Protein AF-A0A7L0W4K7-F1 (afdb_monomer_lite)

Organism: Alectura lathami (NCBI:txid81907)

Structure (mmCIF, N/CA/C/O backbone):
data_AF-A0A7L0W4K7-F1
#
_entry.id   AF-A0A7L0W4K7-F1
#
loop_
_atom_site.group_PDB
_atom_site.id
_atom_site.type_symbol
_atom_site.label_atom_id
_atom_site.label_alt_id
_atom_site.label_comp_id
_atom_site.label_asym_id
_atom_site.label_entity_id
_atom_site.label_seq_id
_atom_site.pdbx_PDB_ins_code
_atom_site.Cartn_x
_atom_site.Cartn_y
_atom_site.Cartn_z
_atom_site.occupancy
_atom_site.B_iso_or_equiv
_atom_site.auth_seq_id
_atom_site.auth_comp_id
_atom_site.auth_asym_id
_atom_site.auth_atom_id
_atom_site.pdbx_PDB_model_num
ATOM 1 N N . GLY A 1 1 ? 0.892 6.807 -14.671 1.00 87.56 1 GLY A N 1
ATOM 2 C CA . GLY A 1 1 ? 1.556 6.813 -13.355 1.00 87.56 1 GLY A CA 1
ATOM 3 C C . GLY A 1 1 ? 1.253 5.538 -12.594 1.00 87.56 1 GLY A C 1
ATOM 4 O O . GLY A 1 1 ? 1.791 4.503 -12.953 1.00 87.56 1 GLY A O 1
ATOM 5 N N . VAL A 1 2 ? 0.341 5.589 -11.615 1.00 92.81 2 VAL A N 1
ATOM 6 C CA . VAL A 1 2 ? 0.048 4.466 -10.693 1.00 92.81 2 VAL A CA 1
ATOM 7 C C . VAL A 1 2 ? -0.322 3.161 -11.402 1.00 92.81 2 VAL A C 1
ATOM 9 O O . VAL A 1 2 ? 0.179 2.113 -11.021 1.00 92.81 2 VAL A O 1
ATOM 12 N N . ALA A 1 3 ? -1.155 3.205 -12.448 1.00 94.56 3 ALA A N 1
ATOM 13 C CA . ALA A 1 3 ? -1.539 1.998 -13.186 1.00 94.56 3 ALA A CA 1
ATOM 14 C C . ALA A 1 3 ? -0.333 1.285 -13.830 1.00 94.56 3 ALA A C 1
ATOM 16 O O . ALA A 1 3 ? -0.218 0.069 -13.718 1.00 94.56 3 ALA A O 1
ATOM 17 N N . ALA A 1 4 ? 0.588 2.046 -14.432 1.00 95.62 4 ALA A N 1
ATOM 18 C CA . ALA A 1 4 ? 1.814 1.506 -15.020 1.00 95.62 4 ALA A CA 1
ATOM 19 C C . ALA A 1 4 ? 2.750 0.944 -13.941 1.00 95.62 4 ALA A C 1
ATOM 21 O O . ALA A 1 4 ? 3.265 -0.157 -14.091 1.00 95.62 4 ALA A O 1
ATOM 22 N N . PHE A 1 5 ? 2.900 1.653 -12.815 1.00 96.94 5 PHE A N 1
ATOM 23 C CA . PHE A 1 5 ? 3.718 1.166 -11.704 1.00 96.94 5 PHE A CA 1
ATOM 24 C C . PHE A 1 5 ? 3.140 -0.108 -11.078 1.00 96.94 5 PHE A C 1
ATOM 26 O O . PHE A 1 5 ? 3.873 -1.050 -10.817 1.00 96.94 5 PHE A O 1
ATOM 33 N N . ARG A 1 6 ? 1.816 -0.199 -10.909 1.00 97.12 6 ARG A N 1
ATOM 34 C CA . ARG A 1 6 ? 1.156 -1.422 -10.430 1.00 97.12 6 ARG A CA 1
ATOM 35 C C . ARG A 1 6 ? 1.335 -2.590 -11.401 1.00 97.12 6 ARG A C 1
ATOM 37 O O . ARG A 1 6 ? 1.545 -3.708 -10.948 1.00 97.12 6 ARG A O 1
ATOM 44 N N . ALA A 1 7 ? 1.256 -2.345 -12.710 1.00 96.81 7 ALA A N 1
ATOM 45 C CA . ALA A 1 7 ? 1.511 -3.373 -13.719 1.00 96.81 7 ALA A CA 1
ATOM 46 C C . ALA A 1 7 ? 2.960 -3.885 -13.651 1.00 96.81 7 ALA A C 1
ATOM 48 O O . ALA A 1 7 ? 3.175 -5.094 -13.665 1.00 96.81 7 ALA A O 1
ATOM 49 N N . PHE A 1 8 ? 3.922 -2.975 -13.479 1.00 97.75 8 PHE A N 1
ATOM 50 C CA . PHE A 1 8 ? 5.320 -3.319 -13.240 1.00 97.75 8 PHE A CA 1
ATOM 51 C C . PHE A 1 8 ? 5.493 -4.156 -11.964 1.00 97.75 8 PHE A C 1
ATOM 53 O O . PHE A 1 8 ? 6.030 -5.255 -12.031 1.00 97.75 8 PHE A O 1
ATOM 60 N N . LEU A 1 9 ? 4.960 -3.713 -10.820 1.00 97.25 9 LEU A N 1
ATOM 61 C CA . LEU A 1 9 ? 5.074 -4.460 -9.561 1.00 97.25 9 LEU A CA 1
ATOM 62 C C . LEU A 1 9 ? 4.453 -5.859 -9.652 1.00 97.25 9 LEU A C 1
ATOM 64 O O . LEU A 1 9 ? 4.998 -6.803 -9.091 1.00 97.25 9 LEU A O 1
ATOM 68 N N . LYS A 1 10 ? 3.363 -6.009 -10.415 1.00 97.00 10 LYS A N 1
ATOM 69 C CA . LYS A 1 10 ? 2.74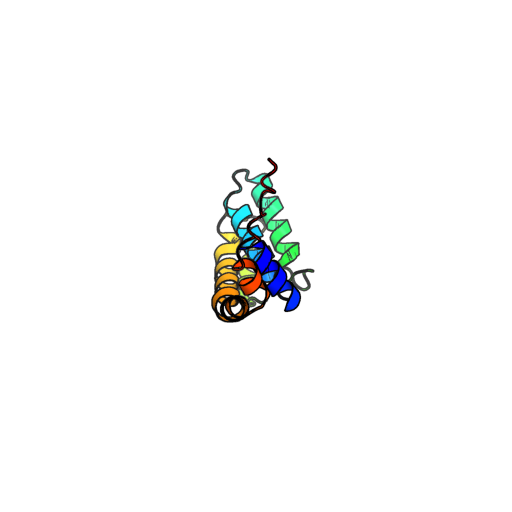1 -7.311 -10.678 1.00 97.00 10 LYS A CA 1
ATOM 70 C C . LYS A 1 10 ? 3.641 -8.241 -11.492 1.00 97.00 10 LYS A C 1
ATOM 72 O O . LYS A 1 10 ? 3.637 -9.444 -11.258 1.00 97.00 10 LYS A O 1
ATOM 77 N N . SER A 1 11 ? 4.424 -7.705 -12.432 1.00 97.06 11 SER A N 1
ATOM 78 C CA . SER A 1 11 ? 5.423 -8.500 -13.164 1.00 97.06 11 SER A CA 1
ATOM 79 C C . SER A 1 11 ? 6.561 -9.001 -12.266 1.00 97.06 11 SER A C 1
ATOM 81 O O . SER A 1 11 ? 7.227 -9.974 -12.603 1.00 97.06 11 SER A O 1
ATOM 83 N N . GLU A 1 12 ? 6.735 -8.372 -11.103 1.00 95.62 12 GLU A N 1
ATOM 84 C CA . GLU A 1 12 ? 7.743 -8.712 -10.099 1.00 95.62 12 GLU A CA 1
ATOM 85 C C . GLU A 1 12 ? 7.150 -9.367 -8.848 1.00 95.62 12 GLU A C 1
ATOM 87 O O . GLU A 1 12 ? 7.854 -9.513 -7.851 1.00 95.62 12 GLU A O 1
ATOM 92 N N . PHE A 1 13 ? 5.870 -9.754 -8.896 1.00 94.44 13 PHE A N 1
ATOM 93 C CA . PHE A 1 13 ? 5.153 -10.395 -7.789 1.00 94.44 13 PHE A CA 1
ATOM 94 C C . PHE A 1 13 ? 5.238 -9.604 -6.471 1.00 94.44 13 PHE A C 1
ATOM 96 O O . PHE A 1 13 ? 5.448 -10.186 -5.409 1.00 94.44 13 PHE A O 1
ATOM 103 N N . CYS A 1 14 ? 5.151 -8.273 -6.552 1.00 96.44 14 CYS A N 1
ATOM 104 C CA . CYS A 1 14 ? 5.241 -7.380 -5.394 1.00 96.44 14 CYS A CA 1
ATOM 105 C C . CYS A 1 14 ? 4.184 -6.254 -5.408 1.00 96.44 14 CYS A C 1
ATOM 107 O O . CYS A 1 14 ? 4.379 -5.176 -4.824 1.00 96.44 14 CYS A O 1
ATOM 109 N N . GLU A 1 15 ? 3.065 -6.453 -6.115 1.00 97.31 15 GLU A N 1
ATOM 110 C CA . GLU A 1 15 ? 1.985 -5.469 -6.234 1.00 97.31 15 GLU A CA 1
ATOM 111 C C . GLU A 1 15 ? 1.242 -5.192 -4.921 1.00 97.31 15 GLU A C 1
ATOM 113 O O . GLU A 1 15 ? 0.633 -4.127 -4.778 1.00 97.31 15 GLU A O 1
ATOM 118 N N . GLU A 1 16 ? 1.318 -6.091 -3.940 1.00 98.12 16 GLU A N 1
ATOM 119 C CA . GLU A 1 16 ? 0.726 -5.910 -2.616 1.00 98.12 16 GLU A CA 1
ATOM 120 C C . GLU A 1 16 ? 1.223 -4.629 -1.939 1.00 98.12 16 GLU A C 1
ATOM 122 O O . GLU A 1 16 ? 0.460 -3.961 -1.243 1.00 98.12 16 GLU A O 1
ATOM 127 N N . ASN A 1 17 ? 2.460 -4.213 -2.223 1.00 97.81 17 ASN A N 1
ATOM 128 C CA . ASN A 1 17 ? 3.061 -3.011 -1.651 1.00 97.81 17 ASN A CA 1
ATOM 129 C C . ASN A 1 17 ? 2.319 -1.731 -2.065 1.00 97.81 17 ASN A C 1
ATOM 131 O O . ASN A 1 17 ? 1.987 -0.892 -1.219 1.00 97.81 17 ASN A O 1
ATOM 135 N N . ILE A 1 18 ? 2.009 -1.575 -3.358 1.00 98.06 18 ILE A N 1
ATOM 136 C CA . ILE A 1 18 ? 1.272 -0.394 -3.829 1.00 98.06 18 ILE A CA 1
ATOM 137 C C . ILE A 1 18 ? -0.205 -0.477 -3.448 1.00 98.06 18 ILE A C 1
ATOM 139 O O . ILE A 1 18 ? -0.819 0.544 -3.139 1.00 98.06 18 ILE A O 1
ATOM 143 N N . GLU A 1 19 ? -0.780 -1.679 -3.432 1.00 98.44 19 GLU A N 1
ATOM 144 C CA . GLU A 1 19 ? -2.167 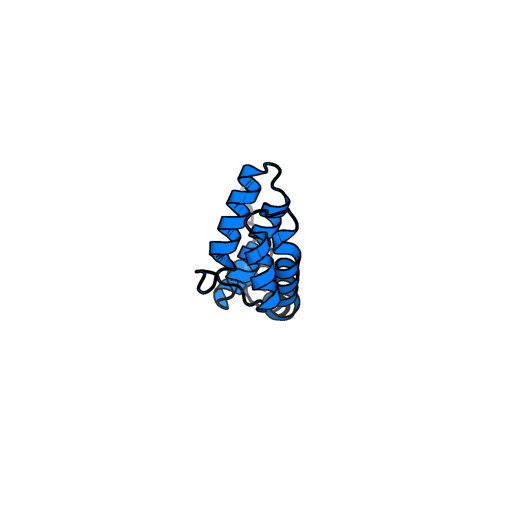-1.887 -3.020 1.00 98.44 19 GLU A CA 1
ATOM 145 C C . GLU A 1 19 ? -2.381 -1.532 -1.549 1.00 98.44 19 GLU A C 1
ATOM 147 O O . GLU A 1 19 ? -3.318 -0.795 -1.233 1.00 98.44 19 GLU A O 1
ATOM 152 N N . PHE A 1 20 ? -1.479 -1.974 -0.672 1.00 98.62 20 PHE A N 1
ATOM 153 C CA . PHE A 1 20 ? -1.470 -1.600 0.735 1.00 98.62 20 PHE A CA 1
ATOM 154 C C . PHE A 1 20 ? -1.319 -0.088 0.904 1.00 98.62 20 PHE A C 1
ATOM 156 O O . PHE A 1 20 ? -2.113 0.543 1.604 1.00 98.62 20 PHE A O 1
ATOM 163 N N . TRP A 1 21 ? -0.341 0.523 0.225 1.00 98.44 21 TRP A N 1
ATOM 164 C CA . TRP A 1 21 ? -0.107 1.962 0.340 1.00 98.44 21 TRP A CA 1
ATOM 165 C C . TRP A 1 21 ? -1.342 2.780 -0.067 1.00 98.44 21 TRP A C 1
ATOM 167 O O . TRP A 1 21 ? -1.724 3.714 0.644 1.00 98.44 21 TRP A O 1
ATOM 177 N N . LEU A 1 22 ? -2.011 2.400 -1.162 1.00 98.31 22 LEU A N 1
ATOM 178 C CA . LEU A 1 22 ? -3.255 3.031 -1.617 1.00 98.31 22 LEU A CA 1
ATOM 179 C C . LEU A 1 22 ? -4.413 2.804 -0.638 1.00 98.31 22 LEU A C 1
ATOM 181 O O . LEU A 1 22 ? -5.196 3.726 -0.393 1.00 98.31 22 LEU A O 1
ATOM 185 N N . ALA A 1 23 ? -4.517 1.609 -0.051 1.00 98.38 23 ALA A N 1
ATOM 186 C CA . ALA A 1 23 ? -5.513 1.323 0.974 1.00 98.38 23 ALA A CA 1
ATOM 187 C C . ALA A 1 23 ? -5.311 2.209 2.216 1.00 98.38 23 ALA A C 1
ATOM 189 O O . ALA A 1 23 ? -6.285 2.734 2.757 1.00 98.38 23 ALA A O 1
ATOM 190 N N . CYS A 1 24 ? -4.064 2.464 2.625 1.00 98.25 24 CYS A N 1
ATOM 191 C CA . CYS A 1 24 ? -3.750 3.406 3.700 1.00 98.25 24 CYS A CA 1
ATOM 192 C C . CYS A 1 24 ? -4.105 4.862 3.344 1.00 98.25 24 CYS A C 1
ATOM 194 O O . CYS A 1 24 ? -4.630 5.587 4.191 1.00 98.25 24 CYS A O 1
ATOM 196 N N . GLU A 1 25 ? -3.865 5.307 2.105 1.00 98.19 25 GLU A N 1
ATOM 197 C CA . GLU A 1 25 ? -4.278 6.645 1.647 1.00 98.19 25 GLU A CA 1
ATOM 198 C C . GLU A 1 25 ? -5.798 6.842 1.713 1.00 98.19 25 GLU A C 1
ATOM 200 O O . GLU A 1 25 ? -6.279 7.896 2.137 1.00 98.19 25 GLU A O 1
ATOM 205 N N . ASP A 1 26 ? -6.567 5.831 1.310 1.00 98.00 26 ASP A N 1
ATOM 206 C CA . ASP A 1 26 ? -8.029 5.842 1.396 1.00 98.00 26 ASP A CA 1
ATOM 207 C C . ASP A 1 26 ? -8.529 5.728 2.852 1.00 98.00 26 ASP A C 1
ATOM 209 O O . ASP A 1 26 ? -9.471 6.416 3.262 1.00 98.00 26 ASP A O 1
ATOM 213 N N . PHE A 1 27 ? -7.863 4.920 3.678 1.00 98.00 27 PHE A N 1
ATOM 214 C CA . PHE A 1 27 ? -8.138 4.807 5.109 1.00 98.00 27 PHE A CA 1
ATOM 215 C C . PHE A 1 27 ? -8.014 6.159 5.820 1.00 98.00 27 PHE A C 1
ATOM 217 O O . PHE A 1 27 ? -8.962 6.588 6.480 1.00 98.00 27 PHE A O 1
ATOM 224 N N . LYS A 1 28 ? -6.915 6.892 5.598 1.00 97.19 28 LYS A N 1
ATOM 225 C CA . LYS A 1 28 ? -6.670 8.215 6.204 1.00 97.19 28 LYS A CA 1
ATOM 226 C C . LYS A 1 28 ? -7.739 9.258 5.865 1.00 97.19 28 LYS A C 1
ATOM 228 O O . LYS A 1 28 ? -7.988 10.160 6.657 1.00 97.19 28 LYS 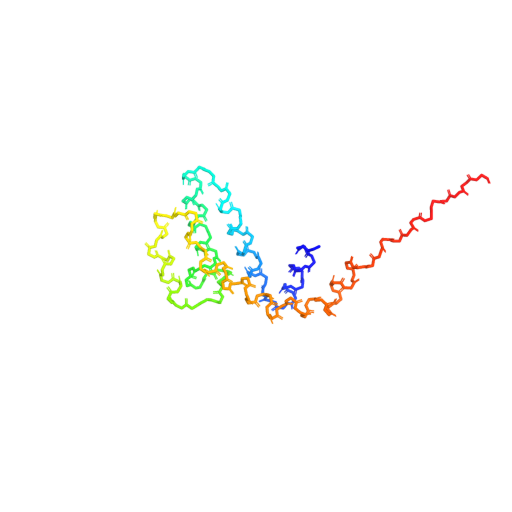A O 1
ATOM 233 N N . LYS A 1 29 ? -8.410 9.129 4.717 1.00 97.00 29 LYS A N 1
ATOM 234 C CA . LYS A 1 29 ? -9.483 10.042 4.275 1.00 97.00 29 LYS A CA 1
ATOM 235 C C . LYS A 1 29 ? -10.851 9.707 4.882 1.00 97.00 29 LYS A C 1
ATOM 237 O O . LYS A 1 29 ? -11.826 10.427 4.657 1.00 97.00 29 LYS A O 1
ATOM 242 N N . THR A 1 30 ? -10.960 8.612 5.634 1.00 97.19 30 THR A N 1
ATOM 243 C CA . THR A 1 30 ? -12.239 8.106 6.142 1.00 97.19 30 THR A CA 1
ATOM 244 C C . THR A 1 30 ? -12.721 8.919 7.342 1.00 97.19 30 THR A C 1
ATOM 246 O O . THR A 1 30 ? -12.096 8.917 8.393 1.00 97.19 30 THR A O 1
ATOM 249 N N . LYS A 1 31 ? -13.865 9.601 7.202 1.00 95.25 31 LYS A N 1
ATOM 250 C CA . LYS A 1 31 ? -14.425 10.470 8.258 1.00 95.25 31 LYS A CA 1
ATOM 251 C C . LYS A 1 31 ? -15.343 9.749 9.249 1.00 95.25 31 LYS A C 1
ATOM 253 O O . LYS A 1 31 ? -15.455 10.164 10.393 1.00 95.25 31 LYS A O 1
ATOM 258 N N . SER A 1 32 ? -16.039 8.702 8.804 1.00 96.31 32 SER A N 1
ATOM 259 C CA . SER A 1 32 ? -16.989 7.961 9.644 1.00 96.31 32 SER A CA 1
ATOM 260 C C . SER A 1 32 ? -16.238 6.970 10.541 1.00 96.31 32 SER A C 1
ATOM 262 O O . SER A 1 32 ? -15.547 6.112 9.987 1.00 96.31 32 SER A O 1
ATOM 264 N N . PRO A 1 33 ? -16.409 7.017 11.878 1.00 93.31 33 PRO A N 1
ATOM 265 C CA . PRO A 1 33 ? -15.756 6.080 12.796 1.00 93.31 33 PRO A CA 1
ATOM 266 C C . PRO A 1 33 ? -16.079 4.613 12.489 1.00 93.31 33 PRO A C 1
ATOM 268 O O . PRO A 1 33 ? -15.183 3.785 12.400 1.00 93.31 33 PRO A O 1
ATOM 271 N N . GLN A 1 34 ? -17.346 4.296 12.203 1.00 94.31 34 GLN A N 1
ATOM 272 C CA . GLN A 1 34 ? -17.756 2.935 11.832 1.00 94.31 34 GLN A CA 1
ATOM 273 C C . GLN A 1 34 ? -17.047 2.448 10.560 1.00 94.31 34 GLN A C 1
ATOM 275 O O . GLN A 1 34 ? -16.533 1.331 10.514 1.00 94.31 34 GLN A O 1
ATOM 280 N N . LYS A 1 35 ? -16.971 3.297 9.522 1.00 96.06 35 LYS A N 1
ATOM 281 C CA . LYS A 1 35 ? -16.240 2.960 8.290 1.00 96.06 35 LYS A CA 1
ATOM 282 C C . LYS A 1 35 ? -14.738 2.840 8.536 1.00 96.06 35 LYS A C 1
ATOM 284 O O . LYS A 1 35 ? -14.104 2.015 7.885 1.00 96.06 35 LYS A O 1
ATOM 289 N N . LEU A 1 36 ? -14.181 3.645 9.442 1.00 96.19 36 LEU A N 1
ATOM 290 C CA . LEU A 1 36 ? -12.770 3.593 9.818 1.00 96.19 36 LEU A CA 1
ATOM 291 C C . LEU A 1 36 ? -12.439 2.220 10.407 1.00 96.19 36 LEU A C 1
ATOM 293 O O . LEU A 1 36 ? -11.571 1.537 9.876 1.00 96.19 36 LEU A O 1
ATOM 297 N N . THR A 1 37 ? -13.197 1.764 11.407 1.00 95.06 37 THR A N 1
ATOM 298 C CA . THR A 1 37 ? -13.010 0.441 12.021 1.00 95.06 37 THR A CA 1
ATOM 299 C C . THR A 1 37 ? -13.159 -0.693 11.004 1.00 95.06 37 THR A C 1
ATOM 301 O O . THR A 1 37 ? -12.335 -1.605 10.973 1.00 95.06 37 THR A O 1
ATOM 304 N N . LEU A 1 38 ? -14.171 -0.638 10.129 1.00 96.12 38 LEU A N 1
ATOM 305 C CA . LEU A 1 38 ? -14.366 -1.659 9.090 1.00 96.12 38 LEU A CA 1
ATOM 306 C C . LEU A 1 38 ? -13.198 -1.705 8.095 1.00 96.12 38 LEU A C 1
ATOM 308 O O . LEU A 1 38 ? -12.710 -2.785 7.764 1.00 96.12 38 LEU A O 1
ATOM 312 N N . LYS A 1 39 ? -12.719 -0.542 7.637 1.00 97.75 39 LYS A N 1
ATOM 313 C CA . LYS A 1 39 ? -11.557 -0.466 6.743 1.00 97.75 39 LYS A CA 1
ATOM 314 C C . LYS A 1 39 ? -10.273 -0.908 7.434 1.00 97.75 39 LYS A C 1
ATOM 316 O O . LYS A 1 39 ? -9.481 -1.589 6.796 1.00 97.75 39 LYS A O 1
ATOM 321 N N . ALA A 1 40 ? -10.078 -0.566 8.707 1.00 97.94 40 ALA A N 1
ATOM 322 C CA . ALA A 1 40 ? -8.922 -1.012 9.475 1.00 97.94 40 ALA A CA 1
ATOM 323 C C . ALA A 1 40 ? -8.852 -2.542 9.513 1.00 97.94 40 ALA A C 1
ATOM 325 O O . ALA A 1 40 ? -7.848 -3.115 9.105 1.00 97.94 40 ALA A O 1
ATOM 326 N N . LYS A 1 41 ? -9.954 -3.202 9.894 1.00 97.50 41 LYS A N 1
ATOM 327 C CA . LYS A 1 41 ? -10.047 -4.670 9.906 1.00 97.50 41 LYS A CA 1
ATOM 328 C C . LYS A 1 41 ? -9.784 -5.273 8.528 1.00 97.50 41 LYS A C 1
ATOM 330 O O . LYS A 1 41 ? -9.021 -6.221 8.413 1.00 97.50 41 LYS A O 1
ATOM 335 N N . LYS A 1 42 ? -10.354 -4.683 7.473 1.00 98.12 42 LYS A N 1
ATOM 336 C CA . LYS A 1 42 ? -10.106 -5.130 6.097 1.00 98.12 42 LYS A CA 1
ATOM 337 C C . LYS A 1 42 ? -8.625 -5.031 5.716 1.00 98.12 42 LYS A C 1
ATOM 339 O O . LYS A 1 42 ? -8.075 -5.987 5.194 1.00 98.12 42 LYS A O 1
ATOM 344 N N . ILE A 1 43 ? -7.976 -3.897 5.986 1.00 98.50 43 ILE A N 1
ATOM 345 C CA . ILE A 1 43 ? -6.548 -3.704 5.687 1.00 98.50 43 ILE A CA 1
ATOM 346 C C . ILE A 1 43 ? -5.691 -4.687 6.486 1.00 98.50 43 ILE A C 1
ATOM 348 O O . ILE A 1 43 ? -4.740 -5.243 5.946 1.00 98.50 43 ILE A O 1
ATOM 352 N N . TYR A 1 44 ? -6.032 -4.922 7.753 1.00 98.19 44 TYR A N 1
ATOM 353 C CA . TYR A 1 44 ? -5.323 -5.884 8.585 1.00 98.19 44 TYR A CA 1
ATOM 354 C C . TYR A 1 44 ? -5.393 -7.300 8.004 1.00 98.19 44 TYR A C 1
ATOM 356 O O . TYR A 1 44 ? -4.349 -7.895 7.761 1.00 98.19 44 TYR A O 1
ATOM 364 N N 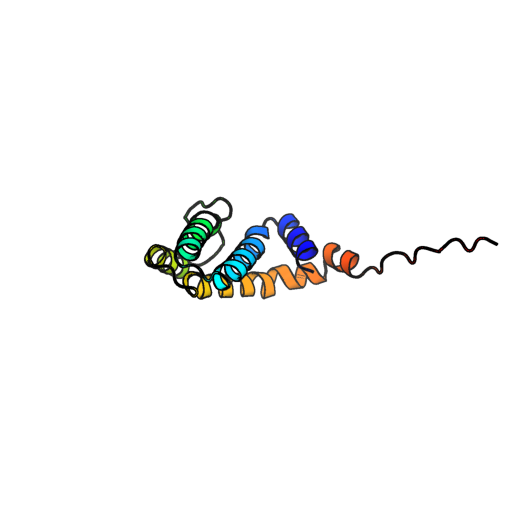. ASN A 1 45 ? -6.595 -7.794 7.705 1.00 98.06 45 ASN A N 1
ATOM 365 C CA . ASN A 1 45 ? -6.792 -9.148 7.180 1.00 98.06 45 ASN A CA 1
ATOM 366 C C . ASN A 1 45 ? -6.203 -9.325 5.771 1.00 98.06 45 ASN A C 1
ATOM 368 O O . ASN A 1 45 ? -5.728 -10.401 5.431 1.00 98.06 45 ASN A O 1
ATOM 372 N N . ASP A 1 46 ? -6.246 -8.281 4.938 1.00 98.38 46 ASP A N 1
ATOM 373 C CA . ASP A 1 46 ? -5.747 -8.358 3.563 1.00 98.38 46 ASP A CA 1
ATOM 374 C C . ASP A 1 46 ? -4.207 -8.317 3.508 1.00 98.38 46 ASP A C 1
ATOM 376 O O . ASP A 1 46 ? -3.629 -8.981 2.649 1.00 98.38 46 ASP A O 1
ATOM 380 N N . PHE A 1 47 ? -3.546 -7.551 4.394 1.00 98.44 47 PHE A N 1
ATOM 381 C CA . PHE A 1 47 ? -2.123 -7.199 4.243 1.00 98.44 47 PHE A CA 1
ATOM 382 C C . PHE A 1 47 ? -1.223 -7.448 5.465 1.00 98.44 47 PHE A C 1
ATOM 384 O O . PHE A 1 47 ? -0.009 -7.530 5.301 1.00 98.44 47 PHE A O 1
ATOM 391 N N . ILE A 1 48 ? -1.753 -7.497 6.691 1.00 97.69 48 ILE A N 1
ATOM 392 C CA . ILE A 1 48 ? -0.937 -7.477 7.925 1.00 97.69 48 ILE A CA 1
ATOM 393 C C . ILE A 1 48 ? -0.971 -8.804 8.678 1.00 97.69 48 ILE A C 1
ATOM 395 O O . ILE A 1 48 ? 0.043 -9.188 9.264 1.00 97.69 48 ILE A O 1
ATOM 399 N N . GLU A 1 49 ? -2.132 -9.459 8.712 1.00 96.12 49 GLU A N 1
ATOM 400 C CA . GLU A 1 49 ? -2.317 -10.738 9.390 1.00 96.12 49 GLU A CA 1
ATOM 401 C C . GLU A 1 49 ? -1.318 -11.777 8.867 1.00 96.12 49 GLU A C 1
ATOM 403 O O . GLU A 1 49 ? -0.915 -11.760 7.702 1.00 96.12 49 GLU A O 1
ATOM 408 N N . LYS A 1 50 ? -0.880 -12.672 9.755 1.00 93.19 50 LYS A N 1
ATOM 409 C CA . LYS A 1 50 ? -0.005 -13.779 9.370 1.00 93.19 50 LYS A CA 1
ATOM 410 C C . LYS A 1 50 ? -0.718 -14.616 8.311 1.00 93.19 50 LYS A C 1
ATOM 412 O O . LYS A 1 50 ? -1.856 -15.010 8.540 1.00 93.19 50 LYS A O 1
ATOM 417 N N . GLU A 1 51 ? -0.037 -14.909 7.206 1.00 93.50 51 GLU A N 1
ATOM 418 C CA . GLU A 1 51 ? -0.597 -15.656 6.071 1.00 93.50 51 GLU A CA 1
ATOM 419 C C . GLU A 1 51 ? -1.750 -14.921 5.362 1.00 93.50 51 GLU A C 1
ATOM 421 O O . GLU A 1 51 ? -2.543 -15.538 4.647 1.00 93.50 51 GLU A O 1
ATOM 426 N N . ALA A 1 52 ? -1.834 -13.594 5.515 1.00 97.00 52 ALA A N 1
ATOM 427 C CA . ALA A 1 52 ? -2.758 -12.776 4.743 1.00 97.00 52 ALA A CA 1
ATOM 428 C C . ALA A 1 52 ? -2.533 -12.981 3.231 1.00 97.00 52 ALA A C 1
ATOM 430 O O . ALA A 1 52 ? -1.390 -13.097 2.776 1.00 97.00 52 ALA A O 1
ATOM 431 N N . PRO A 1 53 ? -3.598 -12.962 2.408 1.00 97.00 53 PRO A N 1
ATOM 432 C CA . PRO A 1 53 ? -3.494 -13.233 0.973 1.00 97.00 53 PRO A CA 1
ATOM 433 C C . PRO A 1 53 ? -2.574 -12.253 0.233 1.00 97.00 53 PRO A C 1
ATOM 435 O O . PRO A 1 53 ? -2.118 -12.560 -0.866 1.00 97.00 53 PRO A O 1
ATOM 438 N N . LYS A 1 54 ? -2.335 -11.067 0.806 1.00 97.69 54 LYS A N 1
ATOM 439 C CA . LYS A 1 54 ? -1.435 -10.034 0.285 1.00 97.69 54 LYS A CA 1
ATOM 440 C C . LYS A 1 54 ? -0.497 -9.528 1.379 1.00 97.69 54 LYS A C 1
ATOM 442 O O . LYS A 1 54 ? -0.279 -8.324 1.508 1.00 97.69 54 LYS A O 1
ATOM 447 N N . GLU A 1 55 ? -0.004 -10.443 2.212 1.00 97.12 55 GLU A N 1
ATOM 448 C CA . GLU A 1 55 ? 0.864 -10.119 3.341 1.00 97.12 55 GLU A CA 1
ATOM 449 C C . GLU A 1 55 ? 2.076 -9.276 2.906 1.00 97.12 55 GLU A C 1
ATOM 451 O O . GLU A 1 55 ? 2.895 -9.708 2.096 1.00 97.12 55 GLU A O 1
ATOM 456 N N . ILE A 1 56 ? 2.215 -8.071 3.469 1.00 96.75 56 ILE A N 1
ATOM 457 C CA . ILE A 1 56 ? 3.354 -7.189 3.187 1.00 96.75 56 ILE A CA 1
ATOM 458 C C . ILE A 1 56 ? 4.583 -7.566 4.025 1.00 96.75 56 ILE A C 1
ATOM 460 O O . ILE A 1 56 ? 4.494 -7.959 5.197 1.00 96.75 56 ILE A O 1
ATOM 464 N N . ASN A 1 57 ? 5.768 -7.371 3.442 1.00 92.88 57 ASN A N 1
ATOM 465 C CA . ASN A 1 57 ? 7.040 -7.641 4.109 1.00 92.88 57 ASN A CA 1
ATOM 466 C C . ASN A 1 57 ? 7.458 -6.480 5.035 1.00 92.88 57 ASN A C 1
ATOM 468 O O . ASN A 1 57 ? 8.187 -5.566 4.643 1.00 92.88 57 ASN A O 1
ATOM 472 N N . ILE A 1 58 ? 6.980 -6.518 6.279 1.00 93.56 58 ILE A N 1
ATOM 473 C CA . ILE A 1 58 ? 7.347 -5.589 7.359 1.00 93.56 58 ILE A CA 1
ATOM 474 C C . ILE A 1 58 ? 7.787 -6.357 8.609 1.00 93.56 58 ILE A C 1
ATOM 476 O O . ILE A 1 58 ? 7.434 -7.523 8.794 1.00 93.56 58 ILE A O 1
ATOM 480 N N . ASP A 1 59 ? 8.563 -5.700 9.471 1.00 92.38 59 ASP A N 1
ATOM 481 C CA . ASP A 1 59 ? 9.120 -6.316 10.671 1.00 92.38 59 ASP A CA 1
ATOM 482 C C . ASP A 1 59 ? 8.041 -6.693 11.704 1.00 92.38 59 ASP A C 1
ATOM 484 O O . ASP A 1 59 ? 6.948 -6.120 11.767 1.00 92.38 59 ASP A O 1
ATOM 488 N N . PHE A 1 60 ? 8.379 -7.672 12.544 1.00 92.75 60 PHE A N 1
ATOM 489 C CA . PHE A 1 60 ? 7.479 -8.226 13.554 1.00 92.75 60 PHE A CA 1
ATOM 490 C C . PHE A 1 60 ? 6.995 -7.185 14.572 1.00 92.75 60 PHE A C 1
ATOM 492 O O . PHE A 1 60 ? 5.848 -7.252 15.017 1.00 92.75 60 PHE A O 1
ATOM 499 N N . GLN A 1 61 ? 7.834 -6.204 14.926 1.00 93.88 61 GLN A N 1
ATOM 500 C CA . GLN A 1 61 ? 7.454 -5.169 15.890 1.00 93.88 61 GLN A CA 1
ATOM 501 C C . GLN A 1 61 ? 6.340 -4.292 15.313 1.00 93.88 61 GLN A C 1
ATOM 503 O O . GLN A 1 61 ? 5.337 -4.051 15.988 1.00 93.88 61 GLN A O 1
ATOM 508 N N . THR A 1 62 ? 6.461 -3.893 14.044 1.00 94.06 62 THR A N 1
ATOM 509 C CA . THR A 1 62 ? 5.423 -3.137 13.337 1.00 94.06 62 THR A CA 1
ATOM 510 C C . THR A 1 62 ? 4.118 -3.935 13.225 1.00 94.06 62 THR A C 1
ATOM 512 O O . THR A 1 62 ? 3.053 -3.388 13.520 1.00 94.06 62 THR A O 1
ATOM 515 N N . LYS A 1 63 ? 4.172 -5.230 12.866 1.00 95.38 63 LYS A N 1
ATOM 516 C CA . LYS A 1 63 ? 2.968 -6.089 12.795 1.00 95.38 63 LYS A CA 1
ATOM 517 C C . LYS A 1 63 ? 2.252 -6.192 14.141 1.00 95.38 63 LYS A C 1
ATOM 519 O O . LYS A 1 63 ? 1.040 -5.988 14.205 1.00 95.38 63 LYS A O 1
ATOM 524 N N . ASN A 1 64 ? 2.995 -6.441 15.219 1.00 94.06 64 ASN A N 1
ATOM 525 C CA . ASN A 1 64 ? 2.425 -6.546 16.563 1.00 94.06 64 ASN A CA 1
ATOM 526 C C . ASN A 1 64 ? 1.779 -5.245 17.030 1.00 94.06 64 ASN A C 1
ATOM 528 O O . ASN A 1 64 ? 0.683 -5.273 17.587 1.00 94.06 64 ASN A O 1
ATOM 532 N N . MET A 1 65 ? 2.429 -4.107 16.780 1.00 94.25 65 MET A N 1
ATOM 533 C CA . MET A 1 65 ? 1.874 -2.804 17.135 1.00 94.25 65 MET A CA 1
ATOM 534 C C . MET A 1 65 ? 0.537 -2.558 16.425 1.00 94.25 65 MET A C 1
ATOM 536 O O . MET A 1 65 ? -0.405 -2.069 17.045 1.00 94.25 65 MET A O 1
ATOM 540 N N . ILE A 1 66 ? 0.421 -2.916 15.143 1.00 96.12 66 ILE A N 1
ATOM 541 C CA . ILE A 1 66 ? -0.848 -2.796 14.413 1.00 96.12 66 ILE A CA 1
ATOM 542 C C . ILE A 1 66 ? -1.895 -3.743 15.010 1.00 96.12 66 ILE A C 1
ATOM 544 O O . ILE A 1 66 ? -3.007 -3.307 15.294 1.00 96.12 66 ILE A O 1
ATOM 548 N N . ALA A 1 67 ? -1.538 -5.009 15.254 1.00 94.88 67 ALA A N 1
ATOM 549 C CA . ALA A 1 67 ? -2.451 -6.017 15.796 1.00 94.88 67 ALA A CA 1
ATOM 550 C C . ALA A 1 67 ? -3.048 -5.613 17.157 1.00 94.88 67 ALA A C 1
ATOM 552 O O . ALA A 1 67 ? -4.238 -5.811 17.391 1.00 94.88 67 ALA A O 1
ATOM 553 N N . GLN A 1 68 ? -2.250 -4.996 18.033 1.00 93.00 68 GLN A N 1
ATOM 554 C CA . GLN A 1 68 ? -2.709 -4.523 19.344 1.00 93.00 68 GLN A CA 1
ATOM 555 C C . GLN A 1 68 ? -3.678 -3.338 19.252 1.00 93.00 68 GLN A C 1
ATOM 557 O O . GLN A 1 68 ? -4.587 -3.227 20.068 1.00 93.00 68 GLN A O 1
ATOM 562 N N . ASN A 1 69 ? -3.508 -2.469 18.254 1.00 90.75 69 ASN A N 1
ATOM 563 C CA . ASN A 1 69 ? -4.276 -1.229 18.126 1.00 90.75 69 ASN A CA 1
ATOM 564 C C . ASN A 1 69 ? -5.446 -1.334 17.134 1.00 90.75 69 ASN A C 1
ATOM 566 O O . ASN A 1 69 ? -6.144 -0.349 16.902 1.00 90.75 69 ASN A O 1
ATOM 570 N N . ILE A 1 70 ? -5.669 -2.501 16.519 1.00 93.62 70 ILE A N 1
ATOM 571 C CA . ILE A 1 70 ? -6.632 -2.629 15.418 1.00 93.62 70 ILE A CA 1
ATOM 572 C C . ILE A 1 70 ? -8.097 -2.526 15.867 1.00 93.62 70 ILE A C 1
ATOM 574 O O . ILE A 1 70 ? -8.953 -2.128 15.075 1.00 93.62 70 ILE A O 1
ATOM 578 N N . GLN A 1 71 ? -8.397 -2.875 17.124 1.00 87.56 71 GLN A N 1
ATOM 579 C CA . GLN A 1 71 ? -9.757 -2.773 17.671 1.00 87.56 71 GLN A CA 1
ATOM 580 C C . GLN A 1 71 ? -10.184 -1.309 17.825 1.00 87.56 71 GLN A C 1
ATOM 582 O O . GLN A 1 71 ? -11.298 -0.960 17.435 1.00 87.56 71 GLN A O 1
ATOM 587 N N . ASP A 1 72 ? -9.255 -0.455 18.261 1.00 89.12 72 ASP A N 1
ATOM 588 C CA . ASP A 1 72 ? -9.441 0.987 18.449 1.00 89.12 72 ASP A CA 1
ATOM 589 C C . ASP A 1 72 ? -8.647 1.785 17.402 1.00 89.12 72 ASP A C 1
ATOM 591 O O . ASP A 1 72 ? -7.900 2.719 17.704 1.00 89.12 72 ASP A O 1
ATOM 595 N N . ALA A 1 73 ? -8.783 1.382 16.135 1.00 91.25 73 ALA A N 1
ATOM 596 C CA . ALA A 1 73 ? -7.992 1.937 15.046 1.00 91.25 73 ALA A CA 1
ATOM 597 C C . ALA A 1 73 ? -8.223 3.446 14.861 1.00 91.25 73 ALA A C 1
ATOM 599 O O . ALA A 1 73 ? -9.331 3.909 14.583 1.00 91.25 73 ALA A O 1
ATOM 600 N N . THR A 1 74 ? -7.134 4.209 14.918 1.00 94.62 74 THR A N 1
ATOM 601 C CA . THR A 1 74 ? -7.088 5.634 14.573 1.00 94.62 74 THR A CA 1
ATOM 602 C C . THR A 1 74 ? -6.561 5.828 13.150 1.00 94.62 74 THR A C 1
ATOM 604 O O . THR A 1 74 ? -6.003 4.908 12.547 1.00 94.62 74 THR A O 1
ATOM 607 N N . HIS A 1 75 ? -6.655 7.043 12.599 1.00 94.75 75 HIS A N 1
ATOM 608 C CA . HIS A 1 75 ? -6.098 7.363 11.273 1.00 94.75 75 HIS A CA 1
ATOM 609 C C . HIS A 1 75 ? -4.589 7.112 11.145 1.00 94.75 75 HIS A C 1
ATOM 611 O O . HIS A 1 75 ? -4.084 7.041 10.027 1.00 94.75 75 HIS A O 1
ATOM 617 N N . THR A 1 76 ? -3.870 6.961 12.260 1.00 95.25 76 THR A N 1
ATOM 618 C CA . THR A 1 76 ? -2.428 6.692 12.284 1.00 95.25 76 THR A CA 1
ATOM 619 C C . THR A 1 76 ? -2.076 5.214 12.458 1.00 95.25 76 THR A C 1
ATOM 621 O O . THR A 1 76 ? -0.891 4.883 12.437 1.00 95.25 76 THR A O 1
ATOM 624 N N . CYS A 1 77 ? -3.072 4.323 12.568 1.00 96.00 77 CYS A N 1
ATOM 625 C CA . CYS A 1 77 ? -2.894 2.887 12.824 1.00 96.00 77 CYS A CA 1
ATOM 626 C C . CYS A 1 77 ? -1.861 2.230 11.888 1.00 96.00 77 CYS A C 1
ATOM 628 O O . CYS A 1 77 ? -1.026 1.450 12.334 1.00 96.00 77 CYS A O 1
ATOM 630 N N . PHE A 1 78 ? -1.844 2.616 10.607 1.00 97.75 78 PHE A N 1
ATOM 631 C CA . PHE A 1 78 ? -0.941 2.045 9.601 1.00 97.75 78 PHE A CA 1
ATOM 632 C C . PHE A 1 78 ? 0.254 2.935 9.238 1.00 97.75 78 PHE A C 1
ATOM 634 O O . PHE A 1 78 ? 1.018 2.571 8.350 1.00 97.75 78 PHE A O 1
ATOM 641 N N . SER A 1 79 ? 0.453 4.090 9.884 1.00 96.25 79 SER A N 1
ATOM 642 C CA . SER A 1 79 ? 1.452 5.083 9.449 1.00 96.25 79 SER A CA 1
ATOM 643 C C . SER A 1 79 ? 2.880 4.529 9.386 1.00 96.25 79 SER A C 1
ATOM 645 O O . SER A 1 79 ? 3.609 4.808 8.434 1.00 96.25 79 SER A O 1
ATOM 647 N N . ALA A 1 80 ? 3.281 3.727 10.378 1.00 95.19 80 ALA A N 1
ATOM 648 C CA . ALA A 1 80 ? 4.616 3.128 10.423 1.00 95.19 80 ALA A CA 1
ATOM 649 C C . ALA A 1 80 ? 4.830 2.124 9.278 1.00 95.19 80 ALA A C 1
ATOM 651 O O . ALA A 1 80 ? 5.795 2.245 8.520 1.00 95.19 80 ALA A O 1
ATOM 652 N N . ALA A 1 81 ? 3.888 1.193 9.094 1.00 97.31 81 ALA A N 1
ATOM 653 C CA . ALA A 1 81 ? 3.925 0.229 7.997 1.00 97.31 81 ALA A CA 1
ATOM 654 C C . ALA A 1 81 ? 3.859 0.919 6.628 1.00 97.31 81 ALA A C 1
ATOM 656 O O . ALA A 1 81 ? 4.648 0.600 5.742 1.00 97.31 81 ALA A O 1
ATOM 657 N N . GLN A 1 82 ? 2.985 1.917 6.462 1.00 98.19 82 GLN A N 1
ATOM 658 C CA . GLN A 1 82 ? 2.850 2.671 5.215 1.00 98.19 82 GLN A CA 1
ATOM 659 C C . GLN A 1 82 ? 4.165 3.354 4.830 1.00 98.19 82 GLN A C 1
ATOM 661 O O . GLN A 1 82 ? 4.576 3.284 3.671 1.00 98.19 82 GLN A O 1
ATOM 666 N N . LYS A 1 83 ? 4.856 3.974 5.797 1.00 96.75 83 LYS A N 1
ATOM 667 C CA . LYS A 1 83 ? 6.172 4.584 5.570 1.00 96.75 83 LYS A CA 1
ATOM 668 C C . LYS A 1 83 ? 7.207 3.539 5.150 1.00 96.75 83 LYS A C 1
ATOM 670 O O . LYS A 1 83 ? 7.963 3.779 4.213 1.00 96.75 83 LYS A O 1
ATOM 675 N N . ARG A 1 84 ? 7.225 2.375 5.805 1.00 95.75 84 ARG A N 1
ATOM 676 C CA . ARG A 1 84 ? 8.170 1.295 5.491 1.00 95.75 84 ARG A CA 1
ATOM 677 C C . ARG A 1 84 ? 7.977 0.753 4.075 1.00 95.75 84 ARG A C 1
ATOM 679 O O . ARG A 1 84 ? 8.963 0.604 3.357 1.00 95.75 84 ARG A O 1
ATOM 686 N N . VAL A 1 85 ? 6.727 0.506 3.683 1.00 97.25 85 VAL A N 1
ATOM 687 C CA . VAL A 1 85 ? 6.359 0.011 2.348 1.00 97.25 85 VAL A CA 1
ATOM 688 C C . VAL A 1 85 ? 6.651 1.051 1.270 1.00 97.25 85 VAL A C 1
ATOM 690 O O . VAL A 1 85 ? 7.192 0.709 0.222 1.00 97.25 85 VAL A O 1
ATOM 693 N N . TYR A 1 86 ? 6.378 2.331 1.539 1.00 97.19 86 TYR A N 1
ATOM 694 C CA . TYR A 1 86 ? 6.772 3.411 0.635 1.00 97.19 86 TYR A CA 1
ATOM 695 C C . TYR A 1 86 ? 8.287 3.405 0.392 1.00 97.19 86 TYR A C 1
ATOM 697 O O . TYR A 1 86 ? 8.714 3.334 -0.755 1.00 97.19 86 TYR A O 1
ATOM 705 N N . SER A 1 87 ? 9.098 3.385 1.456 1.00 96.56 87 SER A N 1
ATOM 706 C CA . SER A 1 87 ? 10.558 3.340 1.321 1.00 96.56 87 SER A CA 1
ATOM 707 C C . SER A 1 87 ? 11.052 2.070 0.624 1.00 96.56 87 SER A C 1
ATOM 709 O O . SER A 1 87 ? 12.049 2.124 -0.088 1.00 96.56 87 SER A O 1
ATOM 711 N N . LEU A 1 88 ? 10.384 0.926 0.800 1.00 95.12 88 LEU A N 1
ATOM 712 C CA . LEU A 1 88 ? 10.719 -0.300 0.070 1.00 95.12 88 LEU A CA 1
ATOM 713 C C . LEU A 1 88 ? 10.522 -0.108 -1.439 1.00 95.12 88 LEU A C 1
ATOM 715 O O . LEU A 1 88 ? 11.438 -0.368 -2.216 1.00 95.12 88 LEU A O 1
ATOM 719 N N . MET A 1 89 ? 9.353 0.388 -1.848 1.00 96.94 89 MET A N 1
ATOM 720 C CA . MET A 1 89 ? 9.069 0.657 -3.257 1.00 96.94 89 MET A CA 1
ATOM 721 C C . MET A 1 89 ? 10.003 1.725 -3.828 1.00 96.94 89 MET A C 1
ATOM 723 O O . MET A 1 89 ? 10.543 1.523 -4.907 1.00 96.94 89 MET A O 1
ATOM 727 N N . GLU A 1 90 ? 10.229 2.825 -3.108 1.00 97.31 90 GLU A N 1
ATOM 728 C CA . GLU A 1 90 ? 11.068 3.950 -3.544 1.00 97.31 90 GLU A CA 1
ATOM 729 C C . GLU A 1 90 ? 12.528 3.547 -3.777 1.00 97.31 90 GLU A C 1
ATOM 731 O O . GLU A 1 90 ? 13.124 3.974 -4.760 1.00 97.31 90 GLU A O 1
ATOM 736 N N . ASN A 1 91 ? 13.096 2.703 -2.910 1.00 96.38 91 ASN A N 1
ATOM 737 C CA . ASN A 1 91 ? 14.511 2.332 -2.988 1.00 96.38 91 ASN A CA 1
ATOM 738 C C . ASN A 1 91 ? 14.775 1.081 -3.838 1.00 96.38 91 ASN A C 1
ATOM 740 O O . ASN A 1 91 ? 15.911 0.875 -4.253 1.00 96.38 91 ASN A O 1
ATOM 744 N N . ASN A 1 92 ? 13.766 0.237 -4.083 1.00 94.94 92 ASN A N 1
ATOM 745 C CA . ASN A 1 92 ? 13.954 -1.026 -4.803 1.00 94.94 92 ASN A CA 1
ATOM 746 C C . ASN A 1 92 ? 13.192 -1.088 -6.133 1.00 94.94 92 ASN A C 1
ATOM 748 O O . ASN A 1 92 ? 13.784 -1.289 -7.193 1.00 94.94 92 ASN A O 1
ATOM 752 N N . SER A 1 93 ? 11.868 -0.952 -6.097 1.00 96.00 93 SER A N 1
ATOM 753 C CA . SER A 1 93 ? 11.032 -1.163 -7.284 1.00 96.00 93 SER A CA 1
ATOM 754 C C . SER A 1 93 ? 10.981 0.066 -8.190 1.00 96.00 93 SER A C 1
ATOM 756 O O . SER A 1 93 ? 10.936 -0.066 -9.406 1.00 96.00 93 SER A O 1
ATOM 758 N N . TYR A 1 94 ? 11.007 1.270 -7.626 1.00 97.38 94 TYR A N 1
ATOM 759 C CA . TYR A 1 94 ? 10.845 2.506 -8.383 1.00 97.38 94 TYR A CA 1
ATOM 760 C C . TYR A 1 94 ? 12.009 2.807 -9.344 1.00 97.38 94 TYR A C 1
ATOM 762 O O . TYR A 1 94 ? 11.717 3.119 -10.497 1.00 97.38 94 TYR A O 1
ATOM 770 N N . PRO A 1 95 ? 13.299 2.648 -8.977 1.00 97.81 95 PRO A N 1
ATOM 771 C CA . PRO A 1 95 ? 14.397 2.839 -9.927 1.00 97.81 95 PRO A CA 1
ATOM 772 C C . PRO A 1 95 ? 14.296 1.878 -11.118 1.00 97.81 95 PRO A C 1
ATOM 774 O O . PRO A 1 95 ? 14.382 2.295 -12.268 1.00 97.81 95 PRO A O 1
ATOM 777 N N . ARG A 1 96 ? 13.981 0.606 -10.846 1.00 97.62 96 ARG A N 1
ATOM 778 C CA . ARG A 1 96 ? 13.796 -0.422 -11.882 1.00 97.62 96 ARG A CA 1
ATOM 779 C C . ARG A 1 96 ? 12.563 -0.161 -12.744 1.00 97.62 96 ARG A C 1
ATOM 781 O O . ARG A 1 96 ? 12.603 -0.377 -13.950 1.00 97.62 96 ARG A O 1
ATOM 788 N N . PHE A 1 97 ? 11.494 0.384 -12.164 1.00 97.62 97 PHE A N 1
ATOM 789 C CA . PHE A 1 97 ? 10.335 0.835 -12.929 1.00 97.62 97 PHE A CA 1
ATOM 790 C C . PHE A 1 97 ? 10.715 1.906 -13.955 1.00 97.62 97 PHE A C 1
ATOM 792 O O . PHE A 1 97 ? 10.281 1.801 -15.099 1.00 97.62 97 PHE A O 1
ATOM 799 N N . LEU A 1 98 ? 11.532 2.898 -13.585 1.00 96.88 98 LEU A N 1
ATOM 800 C CA . LEU A 1 98 ? 11.963 3.965 -14.501 1.00 96.88 98 LEU A CA 1
ATOM 801 C C . LEU A 1 98 ? 12.788 3.436 -15.685 1.00 96.88 98 LEU A C 1
ATOM 803 O O . LEU A 1 98 ? 12.748 4.012 -16.772 1.00 96.88 98 LEU A O 1
ATOM 807 N N . GLU A 1 99 ? 13.500 2.329 -15.490 1.0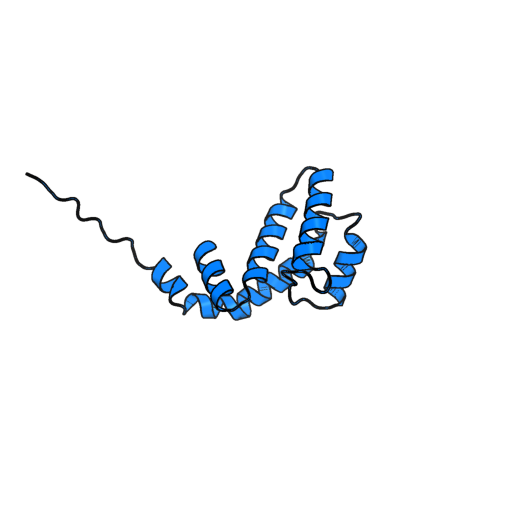0 96.19 99 GLU A N 1
ATOM 808 C CA . GLU A 1 99 ? 14.266 1.641 -16.536 1.00 96.19 99 GLU A CA 1
ATOM 809 C C . GLU A 1 99 ? 13.414 0.649 -17.351 1.00 96.19 99 GLU A C 1
ATOM 811 O O . GLU A 1 99 ? 13.803 0.251 -18.447 1.00 96.19 99 GLU A O 1
ATOM 816 N N . SER A 1 100 ? 12.235 0.269 -16.851 1.00 96.69 100 SER A N 1
ATOM 817 C CA . SER A 1 100 ? 11.379 -0.758 -17.453 1.00 96.69 100 SER A CA 1
ATOM 818 C C . SER A 1 100 ? 10.590 -0.279 -18.677 1.00 96.69 100 SER A C 1
ATOM 820 O O . SER A 1 100 ? 10.240 0.899 -18.810 1.00 96.69 100 SER A O 1
ATOM 822 N N . GLU A 1 101 ? 10.189 -1.229 -19.529 1.00 95.31 101 GLU A N 1
ATOM 823 C CA . GLU A 1 101 ? 9.306 -0.966 -20.673 1.00 95.31 101 GLU A CA 1
ATOM 824 C C . GLU A 1 101 ? 7.976 -0.327 -20.253 1.00 95.31 101 GLU A C 1
ATOM 826 O O . GLU A 1 101 ? 7.475 0.545 -20.958 1.00 95.31 101 GLU A O 1
ATOM 831 N N . PHE A 1 102 ? 7.451 -0.658 -19.067 1.00 95.44 102 PHE A N 1
ATOM 832 C CA . PHE A 1 102 ? 6.220 -0.064 -18.534 1.00 95.44 102 PHE A CA 1
ATOM 833 C C . PHE A 1 102 ? 6.303 1.465 -18.431 1.00 95.44 102 PHE A C 1
ATOM 835 O O . PHE A 1 102 ? 5.328 2.168 -18.714 1.00 95.44 102 PHE A O 1
ATOM 842 N N . TYR A 1 103 ? 7.455 1.997 -18.014 1.00 95.06 103 TYR A N 1
ATOM 843 C CA . TYR A 1 103 ? 7.667 3.441 -17.944 1.00 95.06 103 TYR A CA 1
ATOM 844 C C . TYR A 1 103 ? 7.981 4.038 -19.317 1.00 95.06 103 TYR A C 1
ATOM 846 O O . TYR A 1 103 ? 7.476 5.114 -19.648 1.00 95.06 103 TYR A O 1
ATOM 854 N N . GLN A 1 104 ? 8.753 3.332 -20.148 1.00 93.62 104 GLN A N 1
ATOM 855 C CA . GLN A 1 104 ? 9.055 3.791 -21.506 1.00 93.62 104 GLN A CA 1
ATOM 856 C C . GLN A 1 104 ? 7.788 3.916 -22.355 1.00 93.62 104 GLN A C 1
ATOM 858 O O . GLN A 1 104 ? 7.609 4.906 -23.060 1.00 93.62 104 GLN A O 1
ATOM 863 N N . GLU A 1 105 ? 6.868 2.957 -22.257 1.00 91.94 105 GLU A N 1
ATOM 864 C CA . GLU A 1 105 ? 5.565 3.013 -22.918 1.00 91.94 105 GLU A CA 1
ATOM 865 C C . GLU A 1 105 ? 4.703 4.166 -22.420 1.00 91.94 105 GLU A C 1
ATOM 867 O O . GLU A 1 105 ? 4.076 4.845 -23.230 1.00 91.94 105 GLU A O 1
ATOM 872 N N . LEU A 1 106 ? 4.725 4.448 -21.115 1.00 89.94 106 LEU A N 1
ATOM 873 C CA . LEU A 1 106 ? 4.029 5.602 -20.548 1.00 89.94 106 LEU A CA 1
ATOM 874 C C . LEU A 1 106 ? 4.566 6.935 -21.104 1.00 89.94 106 LEU A C 1
ATOM 876 O O . LEU A 1 106 ? 3.806 7.895 -21.224 1.00 89.94 106 LEU A O 1
ATOM 880 N N . CYS A 1 107 ? 5.857 6.997 -21.439 1.00 89.00 107 CYS A N 1
ATOM 881 C CA . CYS A 1 107 ? 6.506 8.180 -22.006 1.00 89.00 107 CYS A CA 1
ATOM 882 C C . CYS A 1 107 ? 6.294 8.336 -23.521 1.00 89.00 107 CYS A C 1
ATOM 884 O O . CYS A 1 107 ? 6.525 9.424 -24.062 1.00 89.00 107 CYS A O 1
ATOM 886 N N . LYS A 1 108 ? 5.855 7.287 -24.230 1.00 87.94 108 LYS A N 1
ATOM 887 C CA . LYS A 1 108 ? 5.543 7.386 -25.661 1.00 87.94 108 LYS A CA 1
ATOM 888 C C . LYS A 1 108 ? 4.342 8.319 -25.829 1.00 87.94 108 LYS A C 1
ATOM 890 O O . LYS A 1 108 ? 3.272 8.096 -25.268 1.00 87.94 108 LYS A O 1
ATOM 895 N N . LYS A 1 109 ? 4.510 9.383 -26.621 1.00 65.62 109 LYS A N 1
ATOM 896 C CA . LYS A 1 109 ? 3.383 10.243 -27.009 1.00 65.62 109 LYS A CA 1
ATOM 897 C C . LYS A 1 109 ? 2.341 9.376 -27.729 1.00 65.62 109 LYS A C 1
ATOM 899 O O . LYS A 1 109 ? 2.746 8.562 -28.565 1.00 65.62 109 LYS A O 1
ATOM 904 N N . PRO A 1 110 ? 1.033 9.541 -27.456 1.00 63.28 110 PRO A N 1
ATOM 905 C CA . PRO A 1 110 ? 0.020 8.895 -28.277 1.00 63.28 110 PRO A CA 1
ATOM 906 C C . PRO A 1 110 ? 0.281 9.266 -29.745 1.00 63.28 110 PRO A C 1
ATOM 908 O O . PRO A 1 110 ? 0.709 10.401 -30.002 1.00 63.28 110 PRO A O 1
ATOM 911 N N . PRO A 1 111 ? 0.081 8.338 -30.702 1.00 59.81 111 PRO A N 1
ATOM 912 C CA . PRO A 1 111 ? 0.250 8.655 -32.109 1.00 59.81 111 PRO A CA 1
ATOM 913 C C . PRO A 1 111 ? -0.549 9.918 -32.405 1.00 59.81 111 PRO A C 1
ATOM 915 O O . PRO A 1 111 ? -1.726 9.995 -32.050 1.00 59.81 111 PRO A O 1
ATOM 918 N N . LEU A 1 112 ? 0.090 10.913 -33.028 1.00 56.88 112 LEU A N 1
ATOM 919 C CA . LEU A 1 112 ? -0.641 12.003 -33.658 1.00 56.88 112 LEU A CA 1
ATOM 920 C C . LEU A 1 112 ? -1.581 11.327 -34.652 1.00 56.88 112 LEU A C 1
ATOM 922 O O . LEU A 1 112 ? -1.144 10.882 -35.714 1.00 56.88 112 LEU A O 1
ATOM 926 N N . THR A 1 113 ? -2.851 11.174 -34.284 1.00 57.16 113 THR A N 1
ATOM 927 C CA . THR A 1 113 ? -3.893 10.779 -35.218 1.00 57.16 113 THR A CA 1
ATOM 928 C C . THR A 1 113 ? -3.840 11.812 -36.325 1.00 57.16 113 THR A C 1
ATOM 930 O O . THR A 1 113 ? -4.235 12.961 -36.123 1.00 57.16 113 THR A O 1
ATOM 933 N N . ARG A 1 114 ? -3.274 11.427 -37.475 1.00 54.44 114 ARG A N 1
ATOM 934 C CA . ARG A 1 114 ? -3.408 12.180 -38.716 1.00 54.44 114 ARG A CA 1
ATOM 935 C C . ARG A 1 114 ? -4.906 12.265 -38.964 1.00 54.44 114 ARG A C 1
ATOM 937 O O . ARG A 1 114 ? -5.508 11.300 -39.425 1.00 54.44 114 ARG A O 1
ATOM 944 N N . ALA A 1 115 ? -5.505 13.394 -38.595 1.00 50.56 115 ALA A N 1
ATOM 945 C CA . ALA A 1 115 ? -6.798 13.771 -39.119 1.00 50.56 115 ALA A CA 1
ATOM 946 C C . ALA A 1 115 ? -6.635 13.737 -40.638 1.00 50.56 115 ALA A C 1
ATOM 948 O O . ALA A 1 115 ? -5.817 14.472 -41.194 1.00 50.56 115 ALA A O 1
ATOM 949 N N . ALA A 1 116 ? -7.326 12.797 -41.276 1.00 54.47 116 ALA A N 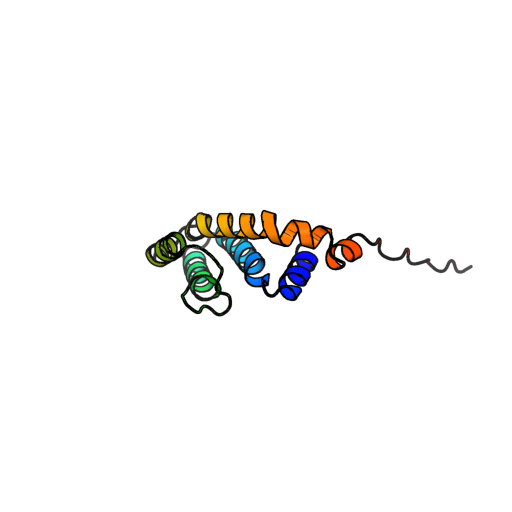1
ATOM 950 C CA . ALA A 1 116 ? -7.483 12.788 -42.712 1.00 54.47 116 ALA A CA 1
ATOM 951 C C . ALA A 1 116 ? -8.059 14.156 -43.089 1.00 54.47 116 ALA A C 1
ATOM 953 O O . ALA A 1 116 ? -9.213 14.457 -42.789 1.00 54.47 116 ALA A O 1
ATOM 954 N N . GLN A 1 117 ? -7.224 15.014 -43.671 1.00 46.81 117 GLN A N 1
ATOM 955 C CA . GLN A 1 117 ? -7.696 16.193 -44.372 1.00 46.81 117 GLN A CA 1
ATOM 956 C C . GLN A 1 117 ? -8.347 15.677 -45.649 1.00 46.81 117 GLN A C 1
ATOM 958 O O . GLN A 1 117 ? -7.677 15.391 -46.637 1.00 46.81 117 GLN A O 1
ATOM 963 N N . GLY A 1 118 ? -9.656 15.462 -45.567 1.00 56.28 118 GLY A N 1
ATOM 964 C CA . GLY A 1 118 ? -10.502 15.486 -46.740 1.00 56.28 118 GLY A CA 1
ATOM 965 C C . GLY A 1 118 ? -10.676 16.934 -47.171 1.00 56.28 118 GLY A C 1
ATOM 966 O O . GLY A 1 118 ? -11.129 17.742 -46.366 1.00 56.28 118 GLY A O 1
ATOM 967 N N . THR A 1 119 ? -10.293 17.219 -48.411 1.00 50.91 119 THR A N 1
ATOM 968 C CA . THR A 1 119 ? -11.027 18.016 -49.408 1.00 50.91 119 THR A CA 1
ATOM 969 C C . THR A 1 119 ? -10.408 17.718 -50.760 1.00 50.91 119 THR A C 1
ATOM 971 O O . THR A 1 119 ? -9.174 17.901 -50.861 1.00 50.91 119 THR A O 1
#

InterPro domains:
  IPR016137 RGS domain [PF00615] (1-106)
  IPR016137 RGS domain [PR01301] (10-28)
  IPR016137 RGS domain [PR01301] (39-62)
  IPR016137 RGS domain [PR01301] (81-100)
  IPR016137 RGS domain [PS50132] (1-107)
  IPR016137 RGS domain [SM00315] (1-107)
  IPR024066 RGS, subdomain 1/3 [G3DSA:1.10.196.10] (1-106)
  IPR036305 RGS domain superfamily [SSF48097] (2-108)
  IPR044926 RGS, subdomain 2 [G3DSA:1.10.167.10] (13-92)

Radius of gyration: 18.73 Å; chains: 1; bounding box: 32×34×69 Å

Foldseek 3Di:
DLVLLLVQCVVVVRSLLSVLLVLLVVLLVDDDQVVNLVSLVVSCQQAQDDVHPSHDDDDPVLSVQLVVCSNVDDSCSCVVVSVVSVVCCVVPVVVVSCVDPSVVVVVDDDPPPPPPPDD

pLDDT: mean 92.06, std 11.86, range [46.81, 98.62]

Sequence (119 aa):
GVAAFRAFLKSEFCEENIEFWLACEDFKKTKSPQKLTLKAKKIYNDFIEKEAPKEINIDFQTKNMIAQNIQDATHTCFSAAQKRVYSLMENNSYPRFLESEFYQELCKKPPLTRAAQGT

Secondary structure (DSSP, 8-state):
-HHHHHHHHHHTT-THHHHHHHHHHHHHT---HHHHHHHHHHHIIIIISTT-TT-----HHHHHHHHHHSTT--TTTTHHHHHHHHHHIIIIIHHHHHHSHHHHHHHSPPP--------